Protein AF-A0A920R3V1-F1 (afdb_monomer)

Secondary structure (DSSP, 8-state):
--HHHHHHHHHHHHHHHHHHHHT----HHHHHHHHHTTTTGGGHHHHHHHHHHTT--HHHHHHHHHHHHHHHHHHT--GGG--

Foldseek 3Di:
DCVVVVVVVVVVVVVVVCVCVVPPDDDVVVVVVVVCVLLALVCLVVQLVVVVVVPDDSVVSCVVSVVLSVVCVVVVHRSVPRD

Radius of gyration: 22.44 Å; Cα contacts (8 Å, |Δi|>4): 43; chains: 1; bounding box: 54×28×43 Å

pLDDT: mean 89.04, std 8.69, range [54.19, 98.38]

Structure (mmCIF, N/CA/C/O backbone):
data_AF-A0A920R3V1-F1
#
_entry.id   AF-A0A920R3V1-F1
#
loop_
_atom_site.group_PDB
_atom_site.id
_atom_site.type_symbol
_atom_site.label_atom_id
_atom_site.label_alt_id
_atom_site.label_comp_id
_atom_site.label_asym_id
_atom_site.label_entity_id
_atom_site.label_seq_id
_atom_site.pdbx_PDB_ins_code
_atom_site.Cartn_x
_atom_site.Cartn_y
_atom_site.Cartn_z
_atom_site.occupancy
_atom_site.B_iso_or_equiv
_atom_site.auth_seq_id
_atom_site.auth_comp_id
_atom_site.auth_asym_id
_atom_site.auth_atom_id
_atom_site.pdbx_PDB_model_num
ATOM 1 N N . MET A 1 1 ? 33.791 10.587 -17.311 1.00 60.38 1 MET A N 1
ATOM 2 C CA . MET A 1 1 ? 33.124 9.563 -18.139 1.00 60.38 1 MET A CA 1
ATOM 3 C C . MET A 1 1 ? 32.005 8.963 -17.296 1.00 60.38 1 MET A C 1
ATOM 5 O O . MET A 1 1 ? 32.237 7.999 -16.597 1.00 60.38 1 MET A O 1
ATOM 9 N N . ILE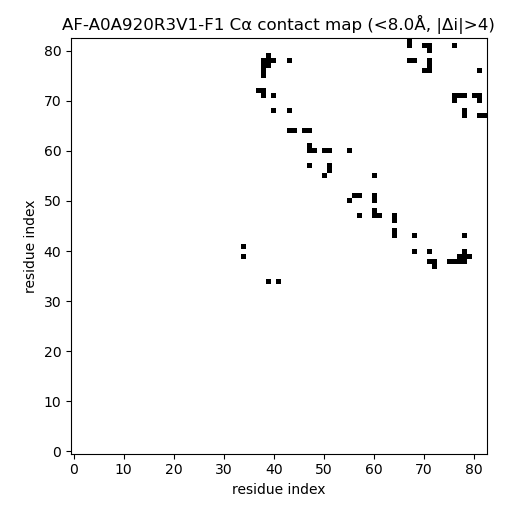 A 1 2 ? 30.872 9.665 -17.196 1.00 84.31 2 ILE A N 1
ATOM 10 C CA . ILE A 1 2 ? 29.741 9.290 -16.316 1.00 84.31 2 ILE A CA 1
ATOM 11 C C . ILE A 1 2 ? 28.439 9.383 -17.112 1.00 84.31 2 ILE A C 1
ATOM 13 O O . ILE A 1 2 ? 27.619 8.481 -17.061 1.00 84.31 2 ILE A O 1
ATOM 17 N N . LEU A 1 3 ? 28.284 10.452 -17.899 1.00 91.00 3 LEU A N 1
ATOM 18 C CA . LEU A 1 3 ? 27.099 10.676 -18.726 1.00 91.00 3 LEU A CA 1
ATOM 19 C C . LEU A 1 3 ? 26.785 9.533 -19.713 1.00 91.00 3 LEU A C 1
ATOM 21 O O . LEU A 1 3 ? 25.657 9.058 -19.663 1.00 91.00 3 LEU A O 1
ATOM 25 N N . PRO A 1 4 ? 27.716 9.049 -20.564 1.00 93.38 4 PRO A N 1
ATOM 26 C CA . PRO A 1 4 ? 27.374 7.996 -21.526 1.00 93.38 4 PRO A CA 1
ATOM 27 C C . PRO A 1 4 ? 26.984 6.679 -20.839 1.00 93.38 4 PRO A C 1
ATOM 29 O O . PRO A 1 4 ? 25.982 6.074 -21.209 1.00 93.38 4 PRO A O 1
ATOM 32 N N . ASP A 1 5 ? 27.716 6.283 -19.798 1.00 92.69 5 ASP A N 1
ATOM 33 C CA . ASP A 1 5 ? 27.476 5.030 -19.076 1.00 92.69 5 ASP A CA 1
ATOM 34 C C . ASP A 1 5 ? 26.159 5.081 -18.287 1.00 92.69 5 ASP A C 1
ATOM 36 O O . ASP A 1 5 ? 25.388 4.123 -18.294 1.00 92.69 5 ASP A O 1
ATOM 40 N N . ALA A 1 6 ? 25.857 6.220 -17.652 1.00 95.69 6 ALA A N 1
ATOM 41 C CA . ALA A 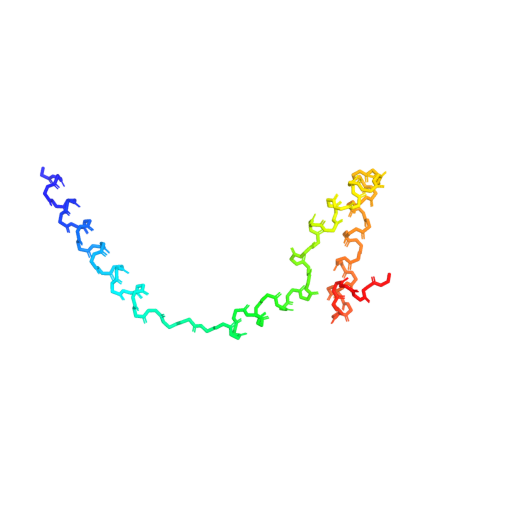1 6 ? 24.601 6.420 -16.935 1.00 95.69 6 ALA A CA 1
ATOM 42 C C . ALA A 1 6 ? 23.394 6.445 -17.884 1.00 95.69 6 ALA A C 1
ATOM 44 O O . ALA A 1 6 ? 22.364 5.846 -17.578 1.00 95.69 6 ALA A O 1
ATOM 45 N N . SER A 1 7 ? 23.514 7.105 -19.041 1.00 95.88 7 SER A N 1
ATOM 46 C CA . SER A 1 7 ? 22.451 7.141 -20.049 1.00 95.88 7 SER A CA 1
ATOM 47 C C . SER A 1 7 ? 22.172 5.758 -20.636 1.00 95.88 7 SER A C 1
ATOM 49 O O . SER A 1 7 ? 21.008 5.379 -20.744 1.00 95.88 7 SER A O 1
ATOM 51 N N . LEU A 1 8 ? 23.215 4.983 -20.952 1.00 96.19 8 LEU A N 1
ATOM 52 C CA . LEU A 1 8 ? 23.061 3.616 -21.454 1.00 96.19 8 LEU A CA 1
ATOM 53 C C . LEU A 1 8 ? 22.458 2.685 -20.393 1.00 96.19 8 LEU A C 1
ATOM 55 O O . LEU A 1 8 ? 21.573 1.887 -20.695 1.00 96.19 8 LEU A O 1
ATOM 59 N N . GLY A 1 9 ? 22.904 2.808 -19.139 1.00 97.06 9 GLY A N 1
ATOM 60 C CA . GLY A 1 9 ? 22.350 2.043 -18.024 1.00 97.06 9 GLY A CA 1
ATOM 61 C C . GLY A 1 9 ? 20.862 2.321 -17.811 1.00 97.06 9 GLY A C 1
ATOM 62 O O . GLY A 1 9 ? 20.079 1.386 -17.648 1.00 97.06 9 GLY A O 1
ATOM 63 N N . LEU A 1 10 ? 20.455 3.591 -17.869 1.00 97.50 10 LEU A N 1
ATOM 64 C CA . LEU A 1 10 ? 19.052 3.977 -17.731 1.00 97.50 10 LEU A CA 1
ATOM 65 C C . LEU A 1 10 ? 18.189 3.439 -18.880 1.00 97.50 10 LEU A C 1
ATOM 67 O O . LEU A 1 10 ? 17.125 2.883 -18.619 1.00 97.50 10 LEU A O 1
ATOM 71 N N . ASP A 1 11 ? 18.649 3.568 -20.126 1.00 97.81 11 ASP A N 1
ATOM 72 C CA . ASP A 1 11 ? 17.942 3.059 -21.309 1.00 97.81 11 ASP A CA 1
ATOM 73 C C . ASP A 1 11 ? 17.688 1.546 -21.215 1.00 97.81 11 ASP A C 1
ATOM 75 O O . ASP A 1 11 ? 16.567 1.063 -21.415 1.00 97.81 11 ASP A O 1
ATOM 79 N N . TYR A 1 12 ? 18.707 0.802 -20.782 1.00 97.88 12 TYR A N 1
ATOM 80 C CA . TYR A 1 12 ? 18.589 -0.630 -20.552 1.00 97.88 12 TYR A CA 1
ATOM 81 C C . TYR A 1 12 ? 17.600 -0.964 -19.428 1.00 97.88 12 TYR A C 1
ATOM 83 O O . TYR A 1 12 ? 16.732 -1.822 -19.600 1.00 97.88 12 TYR A O 1
ATOM 91 N N . MET A 1 13 ? 17.688 -0.275 -18.285 1.00 98.19 13 MET A N 1
ATOM 92 C CA . MET A 1 13 ? 16.777 -0.497 -17.157 1.00 98.19 13 MET A CA 1
ATOM 93 C C . MET A 1 13 ? 15.319 -0.225 -17.535 1.00 98.19 13 MET A C 1
ATOM 95 O O . MET A 1 13 ? 14.440 -0.993 -17.148 1.00 98.19 13 MET A O 1
ATOM 99 N N . LEU A 1 14 ? 15.057 0.833 -18.306 1.00 98.38 14 LEU A N 1
ATOM 100 C CA . LEU A 1 14 ? 13.714 1.170 -18.780 1.00 98.38 14 LEU A CA 1
ATOM 101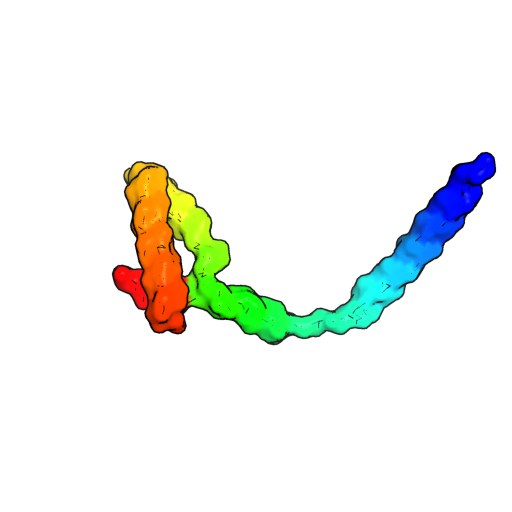 C C . LEU A 1 14 ? 13.178 0.118 -19.754 1.00 98.38 14 LEU A C 1
ATOM 103 O O . LEU A 1 14 ? 12.033 -0.319 -19.615 1.00 98.38 14 LEU A O 1
ATOM 107 N N . SER A 1 15 ? 14.011 -0.333 -20.692 1.00 98.06 15 SER A N 1
ATOM 108 C CA . SER A 1 15 ? 13.65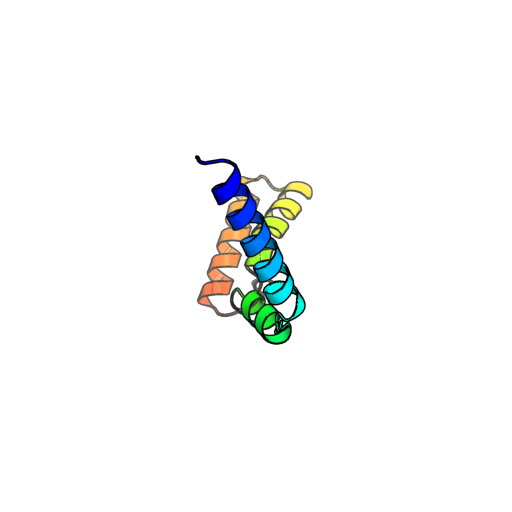2 -1.388 -21.645 1.00 98.06 15 SER A CA 1
ATOM 109 C C . SER A 1 15 ? 13.308 -2.698 -20.929 1.00 98.06 15 SER A C 1
ATOM 111 O O . SER A 1 15 ? 12.266 -3.303 -21.185 1.00 98.06 15 SER A O 1
ATOM 113 N N . LEU A 1 16 ? 14.137 -3.101 -19.963 1.00 98.06 16 LEU A N 1
ATOM 114 C CA . LEU A 1 16 ? 13.926 -4.303 -19.159 1.00 98.06 16 LEU A CA 1
ATOM 115 C C . LEU A 1 16 ? 12.666 -4.198 -18.289 1.00 98.06 16 LEU A C 1
ATOM 117 O O . LEU A 1 16 ? 11.864 -5.130 -18.252 1.00 98.06 16 LEU A O 1
ATOM 121 N N . MET A 1 17 ? 12.454 -3.060 -17.622 1.00 98.25 17 MET A N 1
ATOM 122 C CA . MET A 1 17 ? 11.277 -2.863 -16.773 1.00 98.25 17 MET A CA 1
ATOM 123 C C . MET A 1 17 ? 9.980 -2.855 -17.592 1.00 98.25 17 MET A C 1
ATOM 125 O O . MET A 1 17 ? 8.975 -3.398 -17.139 1.00 98.25 17 MET A O 1
ATOM 129 N N . THR A 1 18 ? 10.012 -2.307 -18.810 1.00 98.06 18 THR A N 1
ATOM 130 C CA . THR A 1 18 ? 8.866 -2.324 -19.732 1.00 98.06 18 THR A CA 1
ATOM 131 C C . THR A 1 18 ? 8.455 -3.754 -20.074 1.00 98.06 18 THR A C 1
ATOM 133 O O . THR A 1 18 ? 7.270 -4.071 -20.002 1.00 98.06 18 THR A O 1
ATOM 136 N N . GLY A 1 19 ? 9.419 -4.633 -20.372 1.00 98.00 19 GLY A N 1
ATOM 137 C CA . GLY A 1 19 ? 9.145 -6.055 -20.607 1.00 98.00 19 GLY A CA 1
ATOM 138 C C . GLY A 1 19 ? 8.588 -6.755 -19.366 1.00 98.00 19 GLY A C 1
ATOM 139 O O . GLY A 1 19 ? 7.554 -7.409 -19.438 1.00 98.00 19 GLY A O 1
ATOM 140 N N . ILE A 1 20 ? 9.213 -6.544 -18.202 1.00 98.12 20 ILE A N 1
ATOM 141 C CA . ILE A 1 20 ? 8.760 -7.145 -16.937 1.00 98.12 20 ILE A CA 1
ATOM 142 C C . ILE A 1 20 ? 7.320 -6.752 -16.611 1.00 98.12 20 ILE A C 1
ATOM 144 O O . ILE A 1 20 ? 6.534 -7.612 -16.231 1.00 98.12 20 ILE A O 1
ATOM 148 N N . ILE A 1 21 ? 6.980 -5.465 -16.723 1.00 97.88 21 ILE A N 1
ATOM 149 C CA . ILE A 1 21 ? 5.627 -4.979 -16.438 1.00 97.88 21 ILE A CA 1
ATOM 150 C C . ILE A 1 21 ? 4.645 -5.472 -17.506 1.00 97.88 21 ILE A C 1
ATOM 152 O O . ILE A 1 21 ? 3.540 -5.876 -17.152 1.00 97.88 21 ILE A O 1
ATOM 156 N N . GLY A 1 22 ? 5.041 -5.469 -18.785 1.00 97.56 22 GLY A N 1
ATOM 157 C CA . GLY A 1 22 ? 4.208 -5.936 -19.896 1.00 97.56 22 GLY A CA 1
ATOM 158 C C . GLY A 1 22 ? 3.796 -7.404 -19.769 1.00 97.56 22 GLY A C 1
ATOM 159 O O . GLY A 1 22 ? 2.637 -7.730 -20.012 1.00 97.56 22 GLY A O 1
ATOM 160 N N . ASP A 1 23 ? 4.711 -8.257 -19.307 1.00 97.19 23 ASP A N 1
ATOM 161 C CA . ASP A 1 23 ? 4.489 -9.699 -19.149 1.00 97.19 23 ASP A CA 1
ATOM 162 C C . ASP A 1 23 ? 4.144 -10.105 -17.701 1.00 97.19 23 ASP A C 1
ATOM 164 O O . ASP A 1 23 ? 4.106 -11.292 -17.360 1.00 97.19 23 ASP A O 1
ATOM 168 N N . MET A 1 24 ? 3.902 -9.134 -16.813 1.00 97.38 24 MET A N 1
ATOM 169 C CA . MET A 1 24 ? 3.654 -9.403 -15.400 1.00 97.38 24 MET A CA 1
ATOM 170 C C . MET A 1 24 ? 2.338 -10.163 -15.204 1.00 97.38 24 MET A C 1
ATOM 172 O O . MET A 1 24 ? 1.246 -9.635 -15.416 1.00 97.38 24 MET A O 1
ATOM 176 N N . VAL A 1 25 ? 2.429 -11.394 -14.699 1.00 97.38 25 VAL A N 1
ATOM 177 C CA . VAL A 1 25 ? 1.247 -12.175 -14.318 1.00 97.38 25 VAL A CA 1
ATOM 178 C C . VAL A 1 25 ? 0.730 -11.699 -12.962 1.00 97.38 25 VAL A C 1
ATOM 180 O O . VAL A 1 25 ? 1.365 -11.905 -11.925 1.00 97.38 25 VAL A O 1
ATOM 183 N N . VAL A 1 26 ? -0.453 -11.091 -12.968 1.00 97.00 26 VAL A N 1
ATOM 184 C CA . VAL A 1 26 ? -1.164 -10.656 -11.762 1.00 97.00 26 VAL A CA 1
ATOM 185 C C . VAL A 1 26 ? -2.159 -11.734 -11.333 1.00 97.00 26 VAL A C 1
ATOM 187 O O . VAL A 1 26 ? -2.850 -12.312 -12.168 1.00 97.00 26 VAL A O 1
ATOM 190 N N . TYR A 1 27 ? -2.259 -11.981 -10.023 1.00 97.62 27 TYR A N 1
ATOM 191 C CA . TYR A 1 27 ? -3.201 -12.938 -9.428 1.00 97.62 27 TYR A CA 1
ATOM 192 C C . TYR A 1 27 ? -4.236 -12.209 -8.552 1.00 97.62 27 TYR A C 1
ATOM 194 O O . TYR A 1 27 ? -4.033 -12.117 -7.335 1.00 97.62 27 TYR A O 1
ATOM 202 N N . PRO A 1 28 ? -5.344 -11.702 -9.129 1.00 96.00 28 PRO A N 1
ATOM 203 C CA . PRO A 1 28 ? -6.339 -10.913 -8.399 1.00 96.00 28 PRO A CA 1
ATOM 204 C C . PRO A 1 28 ? -6.933 -11.645 -7.193 1.00 96.00 28 PRO A C 1
ATOM 206 O O . PRO A 1 28 ? -7.085 -11.049 -6.131 1.00 96.00 28 PRO A O 1
ATOM 209 N N . ASP A 1 29 ? -7.185 -12.949 -7.313 1.00 95.69 29 ASP A N 1
ATOM 210 C CA . ASP A 1 29 ? -7.766 -13.738 -6.222 1.00 95.69 29 ASP A CA 1
ATOM 211 C C . ASP A 1 29 ? -6.835 -13.802 -5.008 1.00 95.69 29 ASP A C 1
ATOM 213 O O . ASP A 1 29 ? -7.275 -13.648 -3.872 1.00 95.69 29 ASP A O 1
ATOM 217 N N . ARG A 1 30 ? -5.521 -13.950 -5.236 1.00 94.25 30 ARG A N 1
ATOM 218 C CA . ARG A 1 30 ? -4.525 -13.896 -4.155 1.00 94.25 30 ARG A CA 1
ATOM 219 C C . ARG A 1 30 ? -4.405 -12.496 -3.563 1.00 94.25 30 ARG A C 1
ATOM 221 O O . ARG A 1 30 ? -4.207 -12.367 -2.360 1.00 94.25 30 ARG A O 1
ATOM 228 N N . MET A 1 31 ? -4.535 -11.449 -4.381 1.00 93.44 31 MET A N 1
ATOM 229 C CA . MET A 1 31 ? -4.572 -10.072 -3.879 1.00 93.44 31 MET A CA 1
ATOM 230 C C . MET A 1 31 ? -5.778 -9.861 -2.961 1.00 93.44 31 MET A C 1
ATOM 232 O O . MET A 1 31 ? -5.616 -9.310 -1.875 1.00 93.44 31 MET A O 1
ATOM 236 N N . MET A 1 32 ? -6.958 -10.350 -3.355 1.00 89.75 32 MET A N 1
ATOM 237 C CA . MET A 1 32 ? -8.167 -10.263 -2.536 1.00 89.75 32 MET A CA 1
ATOM 238 C C . MET A 1 32 ? -8.020 -11.053 -1.236 1.00 89.75 32 MET A C 1
ATOM 240 O O . MET A 1 32 ? -8.236 -10.498 -0.163 1.00 89.75 32 MET A O 1
ATOM 244 N N . GLN A 1 33 ? -7.546 -12.300 -1.312 1.00 89.69 33 GLN A N 1
ATOM 245 C CA . GLN A 1 33 ? -7.268 -13.120 -0.129 1.00 89.69 33 GLN A CA 1
ATOM 246 C C . GLN A 1 33 ? -6.331 -12.397 0.844 1.00 89.69 33 GLN A C 1
ATOM 248 O O . GLN A 1 33 ? -6.610 -12.357 2.037 1.00 89.69 33 GLN A O 1
ATOM 253 N N . ASN A 1 34 ? -5.264 -11.762 0.346 1.00 89.44 34 ASN A N 1
ATOM 254 C CA . ASN A 1 34 ? -4.330 -10.998 1.176 1.00 89.44 34 ASN A CA 1
ATOM 255 C C . ASN A 1 34 ? -4.984 -9.790 1.863 1.00 89.44 34 ASN A C 1
ATOM 257 O O . ASN A 1 34 ? -4.663 -9.498 3.014 1.00 89.44 34 ASN A O 1
ATOM 261 N N . LEU A 1 35 ? -5.901 -9.091 1.188 1.00 85.06 35 LEU A N 1
ATOM 262 C CA . LEU A 1 35 ? -6.672 -8.006 1.802 1.00 85.06 35 LEU A CA 1
ATOM 263 C C . LEU A 1 35 ? -7.597 -8.545 2.906 1.00 85.06 35 LEU A C 1
ATOM 265 O O . LEU A 1 35 ? -7.671 -7.976 4.000 1.00 85.06 35 LEU A O 1
ATOM 269 N N . GLU A 1 36 ? -8.240 -9.683 2.650 1.00 84.62 36 GLU A N 1
ATOM 270 C CA . GLU A 1 36 ? -9.130 -10.377 3.583 1.00 84.62 36 GLU A CA 1
ATOM 271 C C . GLU A 1 36 ? -8.402 -11.030 4.769 1.00 84.62 36 GLU A C 1
ATOM 273 O O . GLU A 1 36 ? -9.037 -11.257 5.799 1.00 84.62 36 GLU A O 1
ATOM 278 N N . LEU A 1 37 ? -7.080 -11.259 4.701 1.00 83.56 37 LEU A N 1
ATOM 279 C CA . LEU A 1 37 ? -6.285 -11.764 5.838 1.00 83.56 37 LEU A CA 1
ATOM 280 C C . LEU A 1 37 ? -6.415 -10.869 7.072 1.00 83.56 37 LEU A C 1
ATOM 282 O O . LEU A 1 37 ? -6.433 -11.349 8.203 1.00 83.56 37 LEU A O 1
ATOM 286 N N . THR A 1 38 ? -6.537 -9.561 6.851 1.00 79.94 38 THR A N 1
ATOM 287 C CA . THR A 1 38 ? -6.748 -8.576 7.918 1.00 79.94 38 THR A CA 1
ATOM 288 C C . THR A 1 38 ? -8.204 -8.500 8.375 1.00 79.94 38 THR A C 1
ATOM 290 O O . THR A 1 38 ? -8.529 -7.707 9.250 1.00 79.94 38 THR A O 1
ATOM 293 N N . ARG A 1 39 ? -9.104 -9.290 7.775 1.00 80.44 39 ARG A N 1
ATOM 294 C CA . ARG A 1 39 ? -10.529 -9.400 8.120 1.00 80.44 39 ARG A CA 1
ATOM 295 C C . ARG A 1 39 ? -11.264 -8.057 8.154 1.00 80.44 39 ARG A C 1
ATOM 297 O O . ARG A 1 39 ? -12.204 -7.874 8.919 1.00 80.44 39 ARG A O 1
ATOM 304 N N . GLY A 1 40 ? -10.856 -7.114 7.304 1.00 77.88 40 GLY A N 1
ATOM 305 C CA . GLY A 1 40 ? -11.462 -5.784 7.208 1.00 77.88 40 GLY A CA 1
ATOM 306 C C . GLY A 1 40 ? -10.841 -4.723 8.123 1.00 77.88 40 GLY A C 1
ATOM 307 O O . GLY A 1 40 ? -11.288 -3.579 8.094 1.00 77.88 40 GLY A O 1
ATOM 308 N N . LEU A 1 41 ? -9.779 -5.048 8.871 1.00 82.25 41 LEU A N 1
ATOM 309 C CA . LEU A 1 41 ? -9.038 -4.078 9.690 1.00 82.25 41 LEU A CA 1
ATOM 310 C C . LEU A 1 41 ? -8.401 -2.952 8.862 1.00 82.25 41 LEU A C 1
ATOM 312 O O . LEU A 1 41 ? -8.234 -1.850 9.373 1.00 82.25 41 LEU A O 1
ATOM 316 N N . VAL A 1 42 ? -8.108 -3.183 7.576 1.00 82.56 42 VAL A N 1
ATOM 317 C CA . VAL A 1 42 ? -7.656 -2.138 6.631 1.00 82.56 42 VAL A CA 1
ATOM 318 C C . VAL A 1 42 ? -8.634 -0.955 6.552 1.00 82.56 42 VAL A C 1
ATOM 320 O O . VAL A 1 42 ? -8.227 0.163 6.241 1.00 82.56 42 VAL A O 1
ATOM 323 N N . PHE A 1 43 ? -9.914 -1.163 6.873 1.00 83.50 43 PHE A N 1
ATOM 324 C CA . PHE A 1 43 ? -10.932 -0.113 6.849 1.00 83.50 43 PHE A CA 1
ATOM 325 C C . PHE A 1 43 ? -11.075 0.648 8.176 1.00 83.50 43 PHE A C 1
ATOM 327 O O . PHE A 1 43 ? -11.796 1.647 8.216 1.00 83.50 43 PHE A O 1
ATOM 334 N N . SER A 1 44 ? -10.383 0.237 9.245 1.00 84.44 44 SER A N 1
ATOM 335 C CA . SER A 1 44 ? -10.512 0.840 10.580 1.00 84.44 44 SER A CA 1
ATOM 336 C C . SER A 1 44 ? -10.239 2.354 10.620 1.00 84.44 44 SER A C 1
ATOM 338 O O . SER A 1 44 ? -11.024 3.063 11.256 1.00 84.44 44 SER A O 1
ATOM 340 N N . PRO A 1 45 ? -9.264 2.925 9.873 1.00 85.31 45 PRO A N 1
ATOM 341 C CA . PRO A 1 45 ? -9.050 4.373 9.890 1.00 85.31 45 PRO A CA 1
ATOM 342 C C . PRO A 1 45 ? -10.204 5.142 9.241 1.00 85.31 45 PRO A C 1
ATOM 344 O O . PRO A 1 45 ? -10.533 6.246 9.664 1.00 85.31 45 PRO A O 1
ATOM 347 N N . ARG A 1 46 ? -10.848 4.553 8.225 1.00 89.25 46 ARG A N 1
ATOM 348 C CA . ARG A 1 46 ? -11.993 5.168 7.547 1.00 89.25 46 ARG A CA 1
ATOM 349 C C . ARG A 1 46 ? -13.228 5.175 8.443 1.00 89.25 46 ARG A C 1
ATOM 351 O O . ARG A 1 46 ? -13.950 6.162 8.452 1.00 89.25 46 ARG A O 1
ATOM 358 N N . VAL A 1 47 ? -13.429 4.115 9.226 1.00 88.81 47 VAL A N 1
ATOM 359 C CA . VAL A 1 47 ? -14.485 4.068 10.248 1.00 88.81 47 VAL A CA 1
ATOM 360 C C . VAL A 1 47 ? -14.239 5.112 11.339 1.00 88.81 47 VAL A C 1
ATOM 362 O O . VAL A 1 47 ? -15.171 5.809 11.718 1.00 88.81 47 VAL A O 1
ATOM 365 N N . MET A 1 48 ? -12.992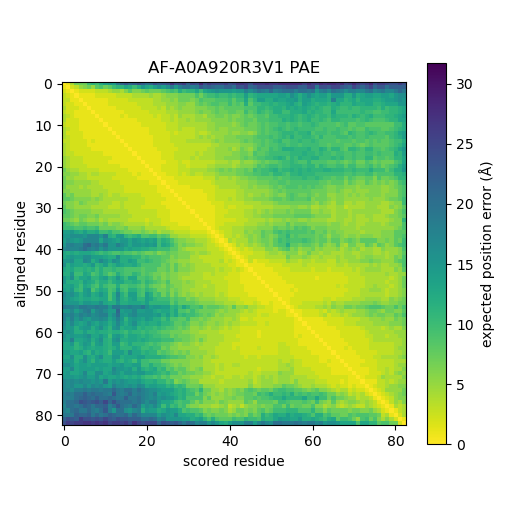 5.297 11.786 1.00 91.69 48 MET A N 1
ATOM 366 C CA . MET A 1 48 ? -12.652 6.352 12.751 1.00 91.69 48 MET A CA 1
ATOM 367 C C . MET A 1 48 ? -12.986 7.752 12.224 1.00 91.69 48 MET A C 1
ATOM 369 O O . MET A 1 48 ? -13.566 8.551 12.950 1.00 91.69 48 MET A O 1
ATOM 373 N N . LEU A 1 49 ? -12.642 8.044 10.965 1.00 93.19 49 LEU A N 1
ATOM 374 C CA . LEU A 1 49 ? -12.952 9.336 10.346 1.00 93.19 49 LEU A CA 1
ATOM 375 C C . LEU A 1 49 ? -14.460 9.578 10.253 1.00 93.19 49 LEU A C 1
ATOM 377 O O . LEU A 1 49 ? -14.910 10.648 10.638 1.00 93.19 49 LEU A O 1
ATOM 381 N N . LEU A 1 50 ? -15.232 8.572 9.833 1.00 92.12 50 LEU A N 1
ATOM 382 C CA . LEU A 1 50 ? -16.695 8.656 9.782 1.00 92.12 50 LEU A CA 1
ATOM 383 C C . LEU A 1 50 ? -17.305 8.943 11.161 1.00 92.12 50 LEU A C 1
ATOM 385 O O . LEU A 1 50 ? -18.199 9.770 11.271 1.00 92.12 50 LEU A O 1
ATOM 389 N N . LEU A 1 51 ? -16.805 8.311 12.227 1.00 91.38 51 LEU A N 1
ATOM 390 C CA . LEU A 1 51 ? -17.282 8.583 13.589 1.00 91.38 51 LEU A CA 1
ATOM 391 C C . LEU A 1 51 ? -17.012 10.030 14.020 1.00 91.38 51 LEU A C 1
ATOM 393 O O . LEU A 1 51 ? -17.857 10.646 14.664 1.00 91.38 51 LEU A O 1
ATOM 397 N N . ILE A 1 52 ? -15.853 10.576 13.649 1.00 94.12 52 ILE A N 1
ATOM 398 C CA . ILE A 1 52 ? -15.506 11.976 13.921 1.00 94.12 52 ILE A CA 1
ATOM 399 C C . ILE A 1 52 ? -16.403 12.922 13.108 1.00 94.12 52 ILE A C 1
ATOM 401 O O . ILE A 1 52 ? -16.868 13.927 13.639 1.00 94.12 52 ILE A O 1
ATOM 405 N N . GLU A 1 53 ? -16.672 12.600 11.839 1.00 93.81 53 GLU A N 1
ATOM 406 C CA . GLU A 1 53 ? -17.575 13.370 10.970 1.00 93.81 53 GLU A CA 1
ATOM 407 C C . GLU A 1 53 ? -19.018 13.394 11.505 1.00 93.81 53 GLU A C 1
ATOM 409 O O . GLU A 1 53 ? -19.669 14.435 11.450 1.00 93.81 53 GLU A O 1
ATOM 414 N N . GLU A 1 54 ? -19.483 12.291 12.097 1.00 92.94 54 GLU A N 1
ATOM 415 C CA . GLU A 1 54 ? -20.793 12.177 12.761 1.00 92.94 54 GLU A CA 1
ATOM 416 C C . GLU A 1 54 ? -20.826 12.808 14.171 1.00 92.94 54 GLU A C 1
ATOM 418 O O . GLU A 1 54 ? -21.868 12.823 14.829 1.00 92.94 54 GLU A O 1
ATOM 423 N N . GLY A 1 55 ? -19.706 13.371 14.638 1.00 90.25 55 GLY A N 1
ATOM 424 C CA . GLY A 1 55 ? -19.646 14.205 15.839 1.00 90.25 55 GLY A CA 1
ATOM 425 C C . GLY A 1 55 ? -19.083 13.543 17.098 1.00 90.25 55 GLY A C 1
ATOM 426 O O . GLY A 1 55 ? -19.201 14.136 18.172 1.00 90.25 55 GLY A O 1
ATOM 427 N N . LEU A 1 56 ? -18.461 12.359 17.010 1.00 92.81 56 LEU A N 1
ATOM 428 C CA . LEU A 1 56 ? -17.677 11.83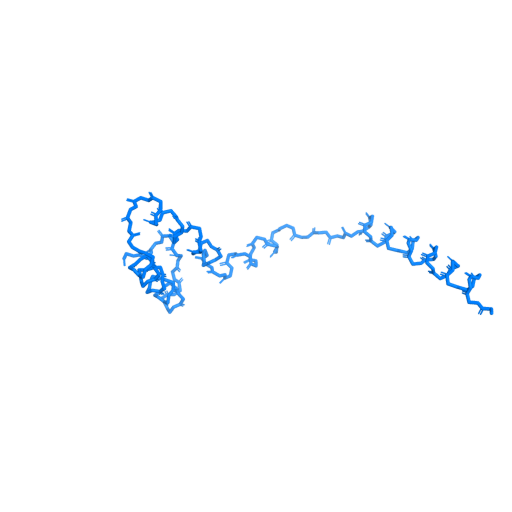0 18.135 1.00 92.81 56 LEU A CA 1
ATOM 429 C C . LEU A 1 56 ? -16.383 12.631 18.321 1.00 92.81 56 LEU A C 1
ATOM 431 O O . LEU A 1 56 ? -15.733 13.031 17.351 1.00 92.81 56 LEU A O 1
ATOM 435 N N . ASP A 1 57 ? -15.955 12.789 19.577 1.00 94.00 57 ASP A N 1
ATOM 436 C CA . ASP A 1 57 ? -14.599 13.254 19.851 1.00 94.00 57 ASP A CA 1
ATOM 437 C C . ASP A 1 57 ? -13.580 12.268 19.270 1.00 94.00 57 ASP A C 1
ATOM 439 O O . ASP A 1 57 ? -13.781 11.050 19.237 1.00 94.00 57 ASP A O 1
ATOM 443 N N . ARG A 1 58 ? -12.444 12.801 18.823 1.00 90.12 58 ARG A N 1
ATOM 444 C CA . ARG A 1 58 ? -11.372 12.004 18.225 1.00 90.12 58 ARG A CA 1
ATOM 445 C C . ARG A 1 58 ? -10.874 10.901 19.159 1.00 90.12 58 ARG A C 1
ATOM 447 O O . ARG A 1 58 ? -10.523 9.826 18.675 1.00 90.12 58 ARG A O 1
ATOM 454 N N . THR A 1 59 ? -10.820 11.169 20.460 1.00 93.12 59 THR A N 1
ATOM 455 C CA . THR A 1 59 ? -10.363 10.208 21.471 1.00 93.12 59 THR A CA 1
ATOM 456 C C . THR A 1 59 ? -11.354 9.055 21.593 1.00 93.12 59 THR A C 1
ATOM 458 O O . THR A 1 59 ? -10.960 7.894 21.517 1.00 93.12 59 THR A O 1
ATOM 461 N N . ASP A 1 60 ? -12.648 9.369 21.655 1.00 91.56 60 ASP A N 1
ATOM 462 C CA . ASP A 1 60 ? -13.717 8.373 21.758 1.00 91.56 60 ASP A CA 1
ATOM 463 C C . ASP A 1 60 ? -13.819 7.516 20.487 1.00 91.56 60 ASP A C 1
ATOM 465 O O . ASP A 1 60 ? -13.957 6.292 20.555 1.00 91.56 60 ASP A O 1
ATOM 469 N N . ALA A 1 61 ? -13.690 8.142 19.311 1.00 90.56 61 ALA A N 1
ATOM 470 C CA . ALA A 1 61 ? -13.664 7.442 18.029 1.00 90.56 61 ALA A CA 1
ATOM 471 C C . ALA A 1 61 ? -12.461 6.491 17.922 1.00 90.56 61 ALA A C 1
ATOM 473 O O . ALA A 1 61 ? -12.594 5.365 17.434 1.00 90.56 61 ALA A O 1
A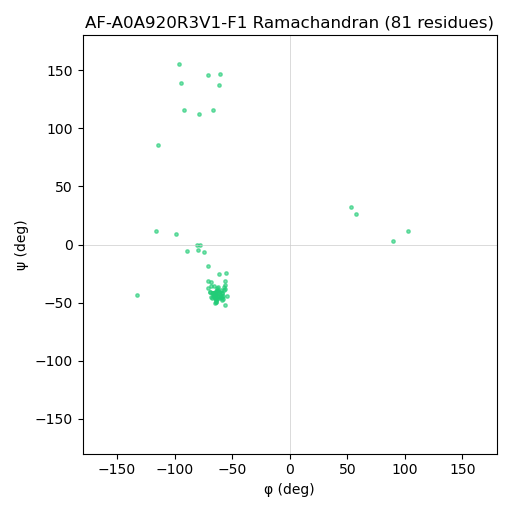TOM 474 N N . TYR A 1 62 ? -11.291 6.927 18.398 1.00 91.25 62 TYR A N 1
ATOM 475 C CA . TYR A 1 62 ? -10.086 6.106 18.440 1.00 91.25 62 TYR A CA 1
ATOM 476 C C . TYR A 1 62 ? -10.263 4.897 19.368 1.00 91.25 62 TYR A C 1
ATOM 478 O O . TYR A 1 62 ? -10.033 3.762 18.943 1.00 91.25 62 TYR A O 1
ATOM 486 N N . ASP A 1 63 ? -10.751 5.112 20.590 1.00 92.25 63 ASP A N 1
ATOM 487 C CA . ASP A 1 63 ? -10.963 4.049 21.575 1.00 92.25 63 ASP A CA 1
ATOM 488 C C . ASP A 1 63 ? -11.991 3.012 21.101 1.00 92.25 63 ASP A C 1
ATOM 490 O O . ASP A 1 63 ? -11.803 1.803 21.286 1.00 92.25 63 ASP A O 1
ATOM 494 N N . ALA A 1 64 ? -13.074 3.460 20.458 1.00 89.06 64 ALA A N 1
ATOM 495 C CA . ALA A 1 64 ? -14.099 2.582 19.899 1.00 89.06 64 ALA A CA 1
ATOM 496 C C . ALA A 1 64 ? -13.540 1.700 18.770 1.00 89.06 64 ALA A C 1
ATOM 498 O O . ALA A 1 64 ? -13.690 0.473 18.787 1.00 89.06 64 ALA A O 1
ATOM 499 N N . VAL A 1 65 ? -12.844 2.309 17.807 1.00 90.62 65 VAL A N 1
ATOM 500 C CA . VAL A 1 65 ? -12.268 1.605 16.653 1.00 90.62 65 VAL A CA 1
ATOM 501 C C . VAL A 1 65 ? -11.156 0.659 17.084 1.00 90.62 65 VAL A C 1
ATOM 503 O O . VAL A 1 65 ? -11.103 -0.473 16.598 1.00 90.62 65 VAL A O 1
ATOM 506 N N . GLN A 1 66 ? -10.288 1.075 18.009 1.00 89.00 66 GLN A N 1
ATOM 507 C CA . GLN A 1 66 ? -9.196 0.234 18.486 1.00 89.00 66 GLN A CA 1
ATOM 508 C C . GLN A 1 66 ? -9.723 -0.990 19.238 1.00 89.00 66 GLN A C 1
ATOM 510 O O . GLN A 1 66 ? -9.277 -2.108 18.976 1.00 89.00 66 GLN A O 1
ATOM 515 N N . ARG A 1 67 ? -10.722 -0.815 20.110 1.00 89.69 67 ARG A N 1
ATOM 516 C CA . ARG A 1 67 ? -11.364 -1.923 20.829 1.00 89.69 67 ARG A CA 1
ATOM 517 C C . ARG A 1 67 ? -11.976 -2.946 19.874 1.00 89.69 67 ARG A C 1
ATOM 519 O O . ARG A 1 67 ? -11.733 -4.141 20.025 1.00 89.69 67 ARG A O 1
ATOM 526 N N . ASN A 1 68 ? -12.732 -2.489 18.877 1.00 86.81 68 ASN A N 1
ATOM 527 C CA . ASN A 1 68 ? -13.371 -3.381 17.908 1.00 86.81 68 ASN A CA 1
ATOM 528 C C . ASN A 1 68 ? -12.360 -4.031 16.952 1.00 86.81 68 ASN A C 1
ATOM 530 O O . ASN A 1 68 ? -12.519 -5.193 16.579 1.00 86.81 68 ASN A O 1
ATOM 534 N N . SER A 1 69 ? 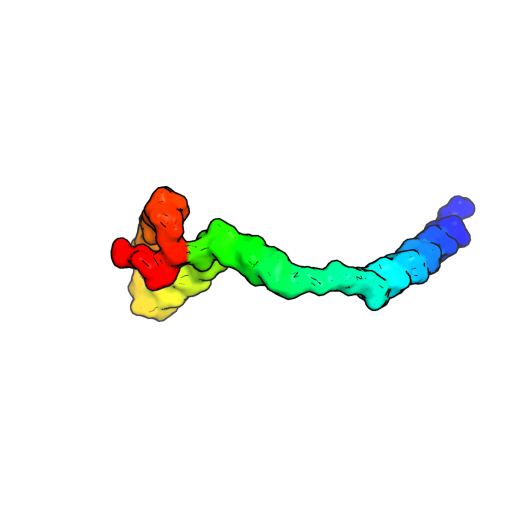-11.266 -3.335 16.637 1.00 86.00 69 SER A N 1
ATOM 535 C CA . SER A 1 69 ? -10.152 -3.885 15.858 1.00 86.00 69 SER A CA 1
ATOM 536 C C . SER A 1 69 ? -9.452 -5.027 16.601 1.00 86.00 69 SER A C 1
ATOM 538 O O . SER A 1 69 ? -9.236 -6.098 16.035 1.00 86.00 69 SER A O 1
ATOM 540 N N . MET A 1 70 ? -9.157 -4.837 17.891 1.00 85.69 70 MET A N 1
ATOM 541 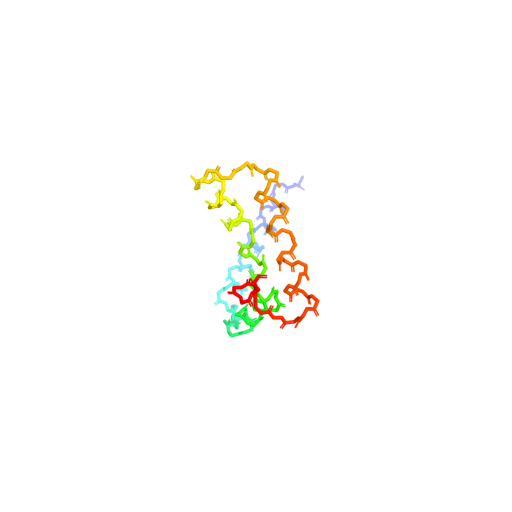C CA . MET A 1 70 ? -8.539 -5.868 18.731 1.00 85.69 70 MET A CA 1
ATOM 542 C C . MET A 1 70 ? -9.452 -7.088 18.905 1.00 85.69 70 MET A C 1
ATOM 544 O O . MET A 1 70 ? -9.007 -8.217 18.714 1.00 85.69 70 MET A O 1
ATOM 548 N N . LYS A 1 71 ? -10.751 -6.874 19.158 1.00 85.25 71 LYS A N 1
ATOM 549 C CA . LYS A 1 71 ? -11.749 -7.957 19.214 1.00 85.25 71 LYS A CA 1
ATOM 550 C C . LYS A 1 71 ? -11.832 -8.747 17.901 1.00 85.25 71 LYS A C 1
ATOM 552 O O . LYS A 1 71 ? -11.862 -9.972 17.935 1.00 85.25 71 LYS A O 1
ATOM 557 N N . SER A 1 72 ? -11.866 -8.069 16.747 1.00 85.06 72 SER A N 1
ATOM 558 C CA . SER A 1 72 ? -11.883 -8.714 15.419 1.00 85.06 72 SER A CA 1
ATOM 559 C C . SER A 1 72 ? -10.657 -9.605 15.217 1.00 85.06 72 SER A C 1
ATOM 561 O O . SER A 1 72 ? -10.775 -10.730 14.723 1.00 85.06 72 SER A O 1
ATOM 563 N N . TRP A 1 73 ? -9.491 -9.116 15.644 1.00 81.81 73 TRP A N 1
ATOM 564 C CA . TRP A 1 73 ? -8.233 -9.843 15.554 1.00 81.81 73 TRP A CA 1
ATOM 565 C C . TRP A 1 73 ? -8.227 -11.109 16.422 1.00 81.81 73 TRP A C 1
ATOM 567 O O . TRP A 1 73 ? -7.947 -12.197 15.916 1.00 81.81 73 TRP A O 1
ATOM 577 N N . GLU A 1 74 ? -8.596 -10.986 17.698 1.00 83.69 74 GLU A N 1
ATOM 578 C CA . GLU A 1 74 ? -8.614 -12.094 18.663 1.00 83.69 74 GLU A CA 1
ATOM 579 C C . GLU A 1 74 ? -9.693 -13.137 18.347 1.00 83.69 74 GLU A C 1
ATOM 581 O O . GLU A 1 74 ? -9.421 -14.337 18.345 1.00 83.69 74 GLU A O 1
ATOM 586 N N . ALA A 1 75 ? -10.912 -12.689 18.036 1.00 81.38 75 ALA A N 1
ATOM 587 C CA . ALA A 1 75 ? -12.055 -13.565 17.780 1.00 81.38 75 ALA A CA 1
ATOM 588 C C . ALA A 1 75 ? -12.053 -14.171 16.371 1.00 81.38 75 ALA A C 1
ATOM 590 O O . ALA A 1 75 ? -12.918 -14.978 16.038 1.00 81.38 75 ALA A O 1
ATOM 591 N N . GLN A 1 76 ? -11.101 -13.772 15.526 1.00 78.19 76 GLN A N 1
ATOM 592 C CA . GLN A 1 76 ? -11.037 -14.173 14.129 1.00 78.19 76 GLN A CA 1
ATOM 593 C C . GLN A 1 76 ? -12.289 -13.827 13.303 1.00 78.19 76 GLN A C 1
ATOM 595 O O . GLN A 1 76 ? -12.579 -14.460 12.285 1.00 78.19 76 GLN A O 1
ATOM 600 N N . LEU A 1 77 ? -13.009 -12.789 13.726 1.00 77.50 77 LEU A N 1
ATOM 601 C CA . LEU A 1 77 ? -14.236 -12.307 13.100 1.00 77.50 77 LEU A CA 1
ATOM 602 C C . LEU A 1 77 ? -13.934 -11.155 12.141 1.00 77.50 77 LEU A C 1
ATOM 604 O O . LEU A 1 77 ? -12.943 -10.443 12.294 1.00 77.50 77 LEU A O 1
ATOM 608 N N . GLY A 1 78 ? -14.806 -10.951 11.154 1.00 78.12 78 GLY A N 1
ATOM 609 C CA . GLY A 1 78 ? -14.748 -9.759 10.306 1.00 78.12 78 GLY A CA 1
ATOM 610 C C . GLY A 1 78 ? -14.949 -8.489 11.133 1.00 78.12 78 GLY A C 1
ATOM 611 O O . GLY A 1 78 ? -15.844 -8.456 11.972 1.00 78.12 78 GLY A O 1
ATOM 612 N N . PHE A 1 79 ? -14.169 -7.439 10.875 1.00 78.81 79 PHE A N 1
ATOM 613 C CA . PHE A 1 79 ? -14.260 -6.142 11.560 1.00 78.81 79 PHE A CA 1
ATOM 614 C C . PHE A 1 79 ? -15.666 -5.523 11.474 1.00 78.81 79 PHE A C 1
ATOM 616 O O . PHE A 1 79 ? -16.123 -4.888 12.414 1.00 78.81 79 PHE A O 1
ATOM 623 N N . SER A 1 80 ? -16.400 -5.788 10.388 1.00 75.56 80 SER A N 1
ATOM 624 C CA . SER A 1 80 ? -17.800 -5.377 10.205 1.00 75.56 80 SER A CA 1
ATOM 625 C C . SER A 1 80 ? -18.828 -6.182 11.012 1.00 75.56 80 SER A C 1
ATOM 627 O O . SER A 1 80 ? -20.011 -5.865 10.963 1.00 75.56 80 SER A O 1
ATOM 629 N N . ARG A 1 81 ? -18.407 -7.246 11.704 1.00 69.81 81 ARG A N 1
ATOM 630 C CA . ARG A 1 81 ? -19.266 -8.148 12.493 1.00 69.81 81 ARG A CA 1
ATOM 631 C C . ARG A 1 81 ? -18.935 -8.124 13.986 1.00 69.81 81 ARG A C 1
ATOM 633 O O . ARG A 1 81 ? -19.344 -9.028 14.706 1.00 69.81 81 ARG A O 1
ATOM 640 N N . VAL A 1 82 ? -18.130 -7.159 14.425 1.00 66.06 82 VAL A N 1
ATOM 641 C CA . VAL A 1 82 ? -17.807 -6.982 15.840 1.00 66.06 82 VAL A CA 1
ATOM 642 C C . VAL A 1 82 ? -18.814 -6.012 16.445 1.00 66.06 82 VAL A C 1
ATOM 644 O O . VAL A 1 82 ? -18.839 -4.849 16.047 1.00 66.06 82 VAL A O 1
ATOM 647 N N . ASP A 1 83 ? -19.615 -6.518 17.384 1.00 54.19 83 ASP A N 1
ATOM 648 C CA . ASP A 1 83 ? -20.571 -5.748 18.190 1.00 54.19 83 ASP A CA 1
ATOM 649 C C . ASP A 1 83 ? -19.874 -4.840 19.231 1.00 54.19 83 ASP A C 1
ATOM 651 O O . ASP A 1 83 ? -18.940 -5.298 19.959 1.00 54.19 83 ASP A O 1
#

Sequence (83 aa):
MILPDASLGLDYMLSLMTGIIGDMVVYPDRMMQNLELTRGLVFSPRVMLLLIEEGLDRTDAYDAVQRNSMKSWEAQLGFSRVD

Solvent-accessible surface area (backbone atoms only — not comparable to full-atom values): 4778 Å² total; per-residue (Å²): 142,54,68,69,62,52,52,51,51,49,53,50,52,52,56,52,49,51,52,52,63,74,69,54,85,79,59,66,68,61,53,50,51,59,57,50,71,54,30,51,49,87,48,44,68,59,54,31,51,50,38,39,74,76,66,42,54,68,67,59,24,46,53,54,43,51,52,41,46,52,50,14,63,75,70,72,39,45,39,93,72,52,132

Mean predicted aligned error: 7.26 Å

Nearest PDB structures (foldseek):
  2pfm-assembly1_A  TM=8.396E-01  e=1.029E-03  Bacillus anthracis
  1c3u-assembly1_A  TM=8.281E-01  e=1.244E-03  Thermotoga maritima
  1c3c-assembly1_A  TM=8.114E-01  e=2.198E-03  Thermotoga maritima
  1tjw-assembly1_B  TM=8.583E-01  e=2.984E+00  Anas platyrhynchos
  1u16-assembly1_A  TM=8.297E-01  e=2.629E+00  Anas platyrhynchos